Protein AF-A0A3D3I5M6-F1 (afdb_monomer)

Solvent-accessible surface area (backbone atoms only — not comparable to full-atom values): 6645 Å² total; per-residue (Å²): 97,81,79,89,57,55,75,68,55,46,50,51,56,60,70,65,62,62,97,65,86,41,74,63,56,52,48,52,55,50,50,39,55,74,69,71,59,77,75,66,42,70,67,37,79,92,48,83,79,43,28,48,33,33,26,75,88,81,26,36,42,41,73,85,74,50,51,70,63,48,57,33,84,84,75,64,67,79,67,52,61,74,65,35,70,60,52,53,54,49,27,50,50,42,41,52,49,49,53,51,33,52,55,49,39,48,73,75,63,34,45,115

Nearest PDB structures (foldseek):
  1cw0-assembly1_A  TM=9.497E-01  e=4.631E-07  Escherichia coli
  1vsr-assembly1_A  TM=9.313E-01  e=4.244E-05  Escherichia coli K-12
  9g6k-assembly1_L9  TM=4.479E-01  e=8.004E-01  Toxoplasma gondii

Radius of gyration: 16.44 Å; Cα contacts (8 Å, |Δi|>4): 108; chains: 1; bounding box: 34×32×43 Å

Structure (mmCIF, N/CA/C/O backbone):
data_AF-A0A3D3I5M6-F1
#
_entry.id   AF-A0A3D3I5M6-F1
#
loop_
_atom_site.group_PDB
_atom_site.id
_atom_site.type_symbol
_atom_site.label_atom_id
_atom_site.label_alt_id
_atom_site.label_comp_id
_atom_site.label_asym_id
_atom_site.label_entity_id
_atom_site.label_seq_id
_atom_site.pdbx_PDB_ins_code
_atom_site.Cartn_x
_atom_site.Cartn_y
_atom_site.Cartn_z
_atom_site.occupancy
_atom_site.B_iso_or_equiv
_atom_site.auth_seq_id
_atom_site.auth_comp_id
_atom_site.auth_asym_id
_atom_site.auth_atom_id
_atom_site.pdbx_PDB_model_num
ATOM 1 N N . MET A 1 1 ? 4.656 1.818 -25.236 1.00 57.03 1 MET A N 1
ATOM 2 C CA . MET A 1 1 ? 5.223 3.173 -25.143 1.00 57.03 1 MET A CA 1
ATOM 3 C C . MET A 1 1 ? 6.714 2.966 -25.035 1.00 57.03 1 MET A C 1
ATOM 5 O O . MET A 1 1 ? 7.147 2.358 -24.054 1.00 57.03 1 MET A O 1
ATOM 9 N N . SER A 1 2 ? 7.447 3.379 -26.065 1.00 60.16 2 SER A N 1
ATOM 10 C CA . SER A 1 2 ? 8.904 3.411 -26.052 1.00 60.16 2 SER A CA 1
ATOM 11 C C . SER A 1 2 ? 9.368 4.274 -24.882 1.00 60.16 2 SER A C 1
ATOM 13 O O . SER A 1 2 ? 8.713 5.258 -24.531 1.00 60.16 2 SER A O 1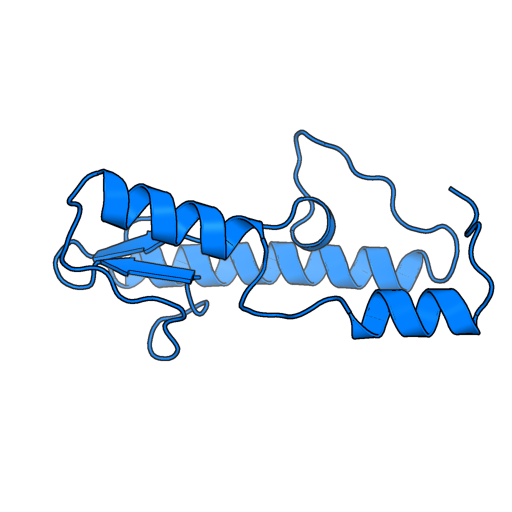
ATOM 15 N N . ASP A 1 3 ? 10.448 3.874 -24.219 1.00 69.19 3 ASP A N 1
ATOM 16 C CA . ASP A 1 3 ? 11.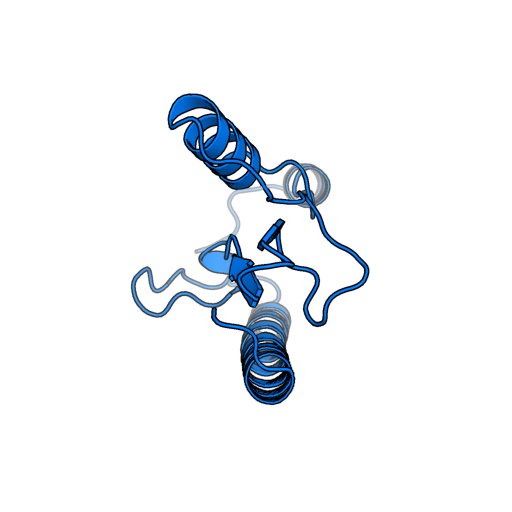007 4.691 -23.150 1.00 69.19 3 ASP A CA 1
ATOM 17 C C . ASP A 1 3 ? 11.612 5.961 -23.735 1.00 69.19 3 ASP A C 1
ATOM 19 O O . ASP A 1 3 ? 12.567 5.900 -24.501 1.00 69.19 3 ASP A O 1
ATOM 23 N N . ASN A 1 4 ? 11.042 7.103 -23.367 1.00 77.81 4 ASN A N 1
ATOM 24 C CA . ASN A 1 4 ? 11.513 8.407 -23.826 1.00 77.81 4 ASN A CA 1
ATOM 25 C C . ASN A 1 4 ? 12.622 8.967 -22.917 1.00 77.81 4 ASN A C 1
ATOM 27 O O . ASN A 1 4 ? 13.062 10.096 -23.119 1.00 77.81 4 ASN A O 1
ATOM 31 N N . LEU A 1 5 ?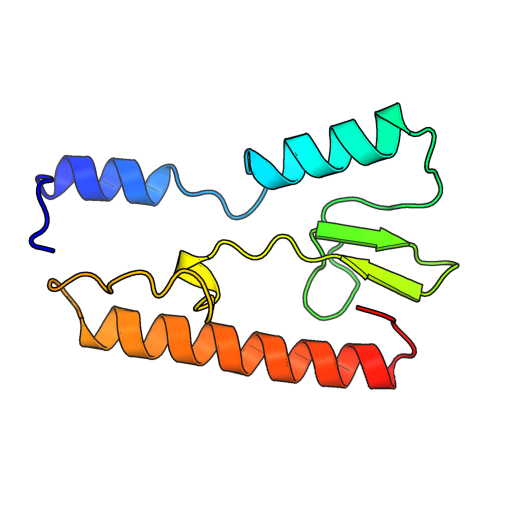 13.039 8.219 -21.888 1.00 80.81 5 LEU A N 1
ATOM 32 C CA . LEU A 1 5 ? 14.099 8.608 -20.965 1.00 80.81 5 LEU A CA 1
ATOM 33 C C . LEU A 1 5 ? 15.408 7.898 -21.312 1.00 80.81 5 LEU A C 1
ATOM 35 O O . LEU A 1 5 ? 15.433 6.734 -21.699 1.00 80.81 5 LEU A O 1
ATOM 39 N N . ASN A 1 6 ? 16.530 8.585 -21.111 1.00 86.12 6 ASN A N 1
ATOM 40 C CA . ASN A 1 6 ? 17.823 7.908 -21.116 1.00 86.12 6 ASN A CA 1
ATOM 41 C C . ASN A 1 6 ? 17.974 7.033 -19.843 1.00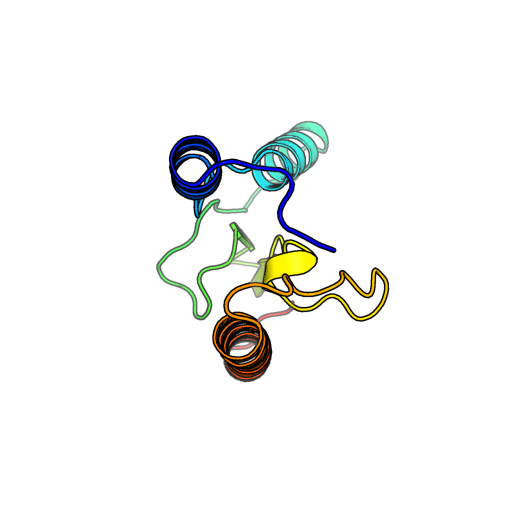 86.12 6 ASN A C 1
ATOM 43 O O . ASN A 1 6 ? 17.259 7.236 -18.851 1.00 86.12 6 ASN A O 1
ATOM 47 N N . PRO A 1 7 ? 18.915 6.069 -19.817 1.00 85.19 7 PRO A N 1
ATOM 48 C CA . PRO A 1 7 ? 19.085 5.168 -18.674 1.00 85.19 7 PRO A CA 1
ATOM 49 C C . PRO A 1 7 ? 19.319 5.874 -17.327 1.00 85.19 7 PRO A C 1
ATOM 51 O O . PRO A 1 7 ? 18.835 5.401 -16.294 1.00 85.19 7 PRO A O 1
ATOM 54 N N . ASN A 1 8 ? 20.024 7.010 -17.322 1.00 89.94 8 ASN A N 1
ATOM 55 C CA . ASN A 1 8 ? 20.317 7.770 -16.105 1.00 89.94 8 ASN A CA 1
ATOM 56 C C . ASN A 1 8 ? 19.063 8.447 -15.544 1.00 89.94 8 ASN A C 1
ATOM 58 O O . ASN A 1 8 ? 18.809 8.376 -14.339 1.00 89.94 8 ASN A O 1
ATOM 62 N N . ASP A 1 9 ? 18.250 9.043 -16.409 1.00 89.31 9 ASP A N 1
ATOM 63 C CA . ASP A 1 9 ? 16.998 9.682 -16.019 1.00 89.31 9 ASP A CA 1
ATOM 64 C C . ASP A 1 9 ? 15.970 8.652 -15.571 1.00 89.31 9 ASP A C 1
ATOM 66 O O . ASP A 1 9 ? 15.361 8.821 -14.516 1.00 89.31 9 ASP A O 1
ATOM 70 N N . ARG A 1 10 ? 15.865 7.511 -16.265 1.00 87.38 10 ARG A N 1
ATOM 71 C CA . ARG A 1 10 ? 15.037 6.390 -15.804 1.00 87.38 10 ARG A CA 1
ATOM 72 C C . ARG A 1 10 ? 15.445 5.939 -14.404 1.00 87.38 10 ARG A C 1
ATOM 74 O O . ARG A 1 10 ? 14.583 5.735 -13.546 1.00 87.38 10 ARG A O 1
ATOM 81 N N . LYS A 1 11 ? 16.748 5.776 -14.157 1.00 88.19 11 LYS A N 1
ATOM 82 C CA . LYS A 1 11 ? 17.269 5.396 -12.838 1.00 88.19 11 LYS A CA 1
ATOM 83 C C . LYS A 1 11 ? 16.861 6.421 -11.778 1.00 88.19 11 LYS A C 1
ATOM 85 O O . LYS A 1 11 ? 16.344 6.021 -10.737 1.00 88.19 11 LYS A O 1
ATOM 90 N N . ARG A 1 12 ? 17.010 7.720 -12.061 1.00 92.06 12 ARG A N 1
ATOM 91 C CA . ARG A 1 12 ? 16.578 8.811 -11.169 1.00 92.06 12 ARG A CA 1
ATOM 92 C C . ARG A 1 12 ? 15.073 8.766 -10.896 1.00 92.06 12 ARG A C 1
ATOM 94 O O . ARG A 1 12 ? 14.668 8.801 -9.736 1.00 92.06 12 ARG A O 1
ATOM 101 N N . THR A 1 13 ? 14.246 8.613 -11.931 1.00 89.50 13 THR A N 1
ATOM 102 C CA . THR A 1 13 ? 12.788 8.484 -11.794 1.00 89.50 13 THR A CA 1
ATOM 103 C C . THR A 1 13 ? 12.422 7.294 -10.912 1.00 89.50 13 THR A C 1
ATOM 105 O O . THR A 1 13 ? 11.648 7.441 -9.971 1.00 89.50 13 THR A O 1
ATOM 108 N N . MET A 1 14 ? 13.020 6.126 -11.155 1.00 87.62 14 MET A N 1
ATOM 109 C CA . MET A 1 14 ? 12.762 4.917 -10.370 1.00 87.62 14 MET A CA 1
ATOM 110 C C . MET A 1 14 ? 13.213 5.049 -8.907 1.00 87.62 14 MET A C 1
ATOM 112 O O . MET A 1 14 ? 12.534 4.539 -8.023 1.00 87.62 14 MET A O 1
ATOM 116 N N . GLN A 1 15 ? 14.309 5.762 -8.628 1.00 90.44 15 GLN A N 1
ATOM 117 C CA . GLN A 1 15 ? 14.782 6.047 -7.262 1.00 90.44 15 GLN A CA 1
ATOM 118 C C . GLN A 1 15 ? 13.889 7.043 -6.499 1.00 90.44 15 GLN A C 1
ATOM 120 O O . GLN A 1 15 ? 13.840 7.034 -5.259 1.00 90.44 15 GLN A O 1
ATOM 125 N N . ALA A 1 16 ? 13.193 7.914 -7.232 1.00 91.12 16 ALA A N 1
ATOM 126 C CA . ALA A 1 16 ? 12.242 8.865 -6.670 1.00 91.12 16 ALA A CA 1
ATOM 127 C C . ALA A 1 16 ? 10.916 8.200 -6.268 1.00 91.12 16 ALA A C 1
ATOM 129 O O . ALA A 1 16 ? 10.240 8.702 -5.371 1.00 91.12 16 ALA A O 1
ATOM 130 N N . VAL A 1 17 ? 10.558 7.057 -6.869 1.00 89.50 17 VAL A N 1
ATOM 131 C CA . VAL A 1 17 ? 9.391 6.267 -6.454 1.00 89.50 17 VAL A CA 1
ATOM 132 C C . VAL A 1 17 ? 9.628 5.726 -5.042 1.00 89.50 17 VAL A C 1
ATOM 134 O O . VAL A 1 17 ? 10.479 4.865 -4.819 1.00 89.50 17 VAL A O 1
ATOM 137 N N . LYS A 1 18 ? 8.876 6.247 -4.069 1.00 87.56 18 LYS A N 1
ATOM 138 C CA . LYS A 1 18 ? 8.913 5.804 -2.669 1.00 87.56 18 LYS A CA 1
ATOM 139 C C . LYS A 1 18 ? 7.766 4.843 -2.378 1.00 87.56 18 LYS A C 1
ATOM 141 O O . LYS A 1 18 ? 6.704 4.945 -2.980 1.00 87.56 18 LYS A O 1
ATOM 146 N N . SER A 1 19 ? 7.992 3.938 -1.429 1.00 84.38 19 SER A N 1
ATOM 147 C CA . SER A 1 19 ? 6.979 3.001 -0.929 1.00 84.38 19 SER A CA 1
ATOM 148 C C . SER A 1 19 ? 6.031 3.608 0.108 1.00 84.38 19 SER A C 1
ATOM 150 O O . SER A 1 19 ? 5.053 2.963 0.454 1.00 84.38 19 SER A O 1
ATOM 152 N N . LYS A 1 20 ? 6.350 4.796 0.635 1.00 88.19 20 LYS A N 1
ATOM 153 C CA . LYS A 1 20 ? 5.565 5.547 1.623 1.00 88.19 20 LYS A CA 1
ATOM 154 C C . LYS A 1 20 ? 5.728 7.040 1.380 1.00 88.19 20 LYS A C 1
ATOM 156 O O . LYS A 1 20 ? 6.705 7.475 0.762 1.00 88.19 20 LYS A O 1
ATOM 161 N N . GLY A 1 21 ? 4.825 7.837 1.936 1.00 88.38 21 GLY A N 1
ATOM 162 C CA . GLY A 1 21 ? 4.845 9.291 1.822 1.00 88.38 21 GLY A CA 1
ATOM 163 C C . GLY A 1 21 ? 4.523 9.767 0.409 1.00 88.38 21 GLY A C 1
ATOM 164 O O . GLY A 1 21 ? 4.941 10.865 0.022 1.00 88.38 21 GLY A O 1
ATOM 165 N N . THR A 1 22 ? 3.804 8.950 -0.364 1.00 91.56 22 THR A N 1
ATOM 166 C CA . THR A 1 22 ? 3.347 9.332 -1.696 1.00 91.56 22 THR A CA 1
ATOM 167 C C . THR A 1 22 ? 2.404 10.533 -1.619 1.00 91.56 22 THR A C 1
ATOM 169 O O . THR A 1 22 ? 1.818 10.856 -0.582 1.00 91.56 22 THR A O 1
ATOM 172 N N . ARG A 1 23 ? 2.237 11.237 -2.744 1.00 92.00 23 ARG A N 1
ATOM 173 C CA . ARG A 1 23 ? 1.306 12.372 -2.815 1.00 92.00 23 ARG A CA 1
ATOM 174 C C . ARG A 1 23 ? -0.135 11.954 -2.489 1.00 92.00 23 ARG 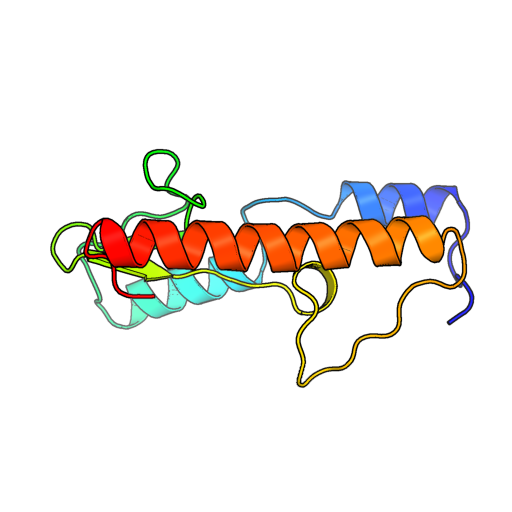A C 1
ATOM 176 O O . ARG A 1 23 ? -0.866 12.747 -1.903 1.00 92.00 23 ARG A O 1
ATOM 183 N N . LEU A 1 24 ? -0.527 10.737 -2.871 1.00 92.75 24 LEU A N 1
ATOM 184 C CA . LEU A 1 24 ? -1.868 10.207 -2.624 1.00 92.75 24 LEU A CA 1
ATOM 185 C C . LEU A 1 24 ? -2.084 9.897 -1.140 1.00 92.75 24 LEU A C 1
ATOM 187 O O . LEU A 1 24 ? -3.071 10.369 -0.588 1.00 92.75 24 LEU A O 1
ATOM 191 N N . GLU A 1 25 ? -1.136 9.226 -0.480 1.00 94.44 25 GLU A N 1
ATOM 192 C CA . GLU A 1 25 ? -1.177 9.008 0.976 1.00 94.44 25 GLU A CA 1
ATOM 193 C C . GLU A 1 25 ? -1.298 10.327 1.742 1.00 94.44 25 GLU A C 1
ATOM 195 O O . GLU A 1 25 ? -2.183 10.489 2.575 1.00 94.44 25 GLU A O 1
ATOM 200 N N . LYS A 1 26 ? -0.447 11.313 1.423 1.00 94.62 26 LYS A N 1
ATOM 201 C CA . LYS A 1 26 ? -0.486 12.627 2.084 1.00 94.62 26 LYS A CA 1
ATOM 202 C C . LYS A 1 26 ? -1.848 13.299 1.933 1.00 94.62 26 LYS A C 1
ATOM 204 O O . LYS A 1 26 ? -2.334 13.902 2.885 1.00 94.62 26 LYS A O 1
ATOM 209 N N . ARG A 1 27 ? -2.462 13.189 0.750 1.00 95.81 27 ARG A N 1
ATOM 210 C CA . ARG A 1 27 ? -3.802 13.724 0.499 1.00 95.81 27 ARG A CA 1
ATOM 211 C C . ARG A 1 27 ? -4.857 12.978 1.312 1.00 95.81 27 ARG A C 1
ATOM 213 O O . ARG A 1 27 ? -5.680 13.638 1.928 1.00 95.81 27 ARG A O 1
ATOM 220 N N . LEU A 1 28 ? -4.800 11.646 1.357 1.00 95.56 28 LEU A N 1
ATOM 221 C CA . LEU A 1 28 ? -5.700 10.831 2.176 1.00 95.56 28 LEU A CA 1
ATOM 222 C C . LEU A 1 28 ? -5.611 11.228 3.654 1.00 95.56 28 LEU A C 1
ATOM 224 O O . LEU A 1 28 ? -6.631 11.517 4.270 1.00 95.56 28 LEU A O 1
ATOM 228 N N . PHE A 1 29 ? -4.398 11.315 4.204 1.00 95.69 29 PHE A N 1
ATOM 229 C CA . PHE A 1 29 ? -4.180 11.704 5.599 1.00 95.69 29 PHE A CA 1
ATOM 230 C C . PHE A 1 29 ? -4.729 13.106 5.886 1.00 95.69 29 PHE A C 1
ATOM 232 O O . PHE A 1 29 ? -5.426 13.300 6.876 1.00 95.69 29 PHE A O 1
ATOM 239 N N . ALA A 1 30 ? -4.460 14.071 4.999 1.00 96.12 30 ALA A N 1
ATOM 240 C CA . ALA A 1 30 ? -4.977 15.429 5.133 1.00 96.12 30 ALA A CA 1
ATOM 241 C C . ALA A 1 30 ? -6.512 15.475 5.075 1.00 96.12 30 ALA A C 1
ATOM 243 O O . ALA A 1 30 ? -7.124 16.215 5.839 1.00 96.12 30 ALA A O 1
ATOM 244 N N . THR A 1 31 ? -7.141 14.672 4.211 1.00 97.00 31 THR A N 1
ATOM 245 C CA . THR A 1 31 ? -8.603 14.569 4.126 1.00 97.00 31 THR A CA 1
ATOM 246 C C . THR A 1 31 ? -9.198 13.976 5.400 1.00 97.00 31 THR A C 1
ATOM 248 O O . THR A 1 31 ? -10.118 14.568 5.954 1.00 97.00 31 THR A O 1
ATOM 251 N N . LEU A 1 32 ? -8.652 12.867 5.908 1.00 96.25 32 LEU A N 1
ATOM 252 C CA . LEU A 1 32 ? -9.122 12.259 7.157 1.00 96.25 32 LEU A CA 1
ATOM 253 C C . LEU A 1 32 ? -9.031 13.244 8.330 1.00 96.25 32 LEU A C 1
ATOM 255 O O . LEU A 1 32 ? -9.998 13.411 9.070 1.00 96.25 32 LEU A O 1
ATOM 259 N N . SER A 1 33 ? -7.901 13.948 8.457 1.00 94.62 33 SER A N 1
ATOM 260 C CA . SER A 1 33 ? -7.723 14.978 9.485 1.00 94.62 33 SER A CA 1
ATOM 261 C C . SER A 1 33 ? -8.666 16.170 9.301 1.00 94.62 33 SER A C 1
ATOM 263 O O . SER A 1 33 ? -9.247 16.631 10.276 1.00 94.62 33 SER A O 1
ATOM 265 N N . GLY A 1 34 ? -8.846 16.659 8.071 1.00 97.06 34 GLY A N 1
ATOM 266 C CA . GLY A 1 34 ? -9.718 17.800 7.775 1.00 97.06 34 GLY A CA 1
ATOM 267 C C . GLY A 1 34 ? -11.208 17.512 7.977 1.00 97.06 34 GLY A C 1
ATOM 268 O O . GLY A 1 34 ? -11.979 18.434 8.212 1.00 97.06 34 GLY A O 1
ATOM 269 N N . MET A 1 35 ? -11.609 16.240 7.922 1.00 96.81 35 MET A N 1
ATOM 270 C CA . MET A 1 35 ? -12.973 15.784 8.209 1.00 96.81 35 MET A CA 1
ATOM 271 C C . MET A 1 35 ? -13.193 15.431 9.689 1.00 96.81 35 MET A C 1
ATOM 273 O O . MET A 1 35 ? -14.239 14.885 10.031 1.00 96.81 35 MET A O 1
ATOM 277 N N . SER A 1 36 ? -12.217 15.699 10.565 1.00 95.06 36 SER A N 1
ATOM 278 C CA . SER A 1 36 ? -12.264 15.343 11.992 1.00 95.06 36 SER A CA 1
ATOM 279 C C . SER A 1 36 ? -12.463 13.843 12.254 1.00 95.06 36 SER A C 1
ATOM 281 O O . SER A 1 36 ? -12.971 13.447 13.303 1.00 95.06 36 SER A O 1
ATOM 283 N N . ILE A 1 37 ? -12.038 12.987 11.319 1.00 95.88 37 ILE A N 1
ATOM 284 C CA . ILE A 1 37 ? -12.072 11.533 11.486 1.00 95.88 37 ILE A CA 1
ATOM 285 C C . ILE A 1 37 ? -10.869 11.122 12.344 1.00 95.88 37 ILE A C 1
ATOM 287 O O . ILE A 1 37 ? -9.717 11.408 12.006 1.00 95.88 37 ILE A O 1
ATOM 291 N N . SER A 1 38 ? -11.130 10.436 13.455 1.00 94.44 38 SER A N 1
ATOM 292 C CA . SER A 1 38 ? -10.128 10.002 14.437 1.00 94.44 38 SER A CA 1
ATOM 293 C C . SER A 1 38 ? -10.070 8.472 14.565 1.00 94.44 38 SER A C 1
ATOM 295 O O . SER A 1 38 ? -10.832 7.751 13.923 1.00 94.44 38 SER A O 1
ATOM 297 N N . GLY A 1 39 ? -9.120 7.959 15.357 1.00 95.12 39 GLY A N 1
ATOM 298 C CA . GLY A 1 39 ? -8.983 6.517 15.617 1.00 95.12 39 GLY A CA 1
ATOM 299 C C . GLY A 1 39 ? -8.259 5.722 14.526 1.00 95.12 39 GLY A C 1
ATOM 300 O O . GLY A 1 39 ? -8.325 4.493 14.523 1.00 95.12 39 GLY A O 1
ATOM 301 N N . TRP A 1 40 ? -7.562 6.403 13.613 1.00 96.88 40 TRP A N 1
ATOM 302 C CA . TRP A 1 40 ? -6.786 5.771 12.551 1.00 96.88 40 TRP A CA 1
ATOM 303 C C . TRP A 1 40 ? -5.276 5.877 12.766 1.00 96.88 40 TRP A C 1
ATOM 305 O O . TRP A 1 40 ? -4.760 6.876 13.264 1.00 96.88 40 TRP A O 1
ATOM 315 N N . ASN A 1 41 ? -4.562 4.848 12.314 1.00 96.25 41 ASN A N 1
ATOM 316 C CA . ASN A 1 41 ? -3.107 4.770 12.300 1.00 96.25 41 ASN A CA 1
ATOM 317 C C . ASN A 1 41 ? -2.602 4.818 10.857 1.00 96.25 41 ASN A C 1
ATOM 319 O O . ASN A 1 41 ? -3.123 4.107 10.000 1.00 96.25 41 ASN A O 1
ATOM 323 N N . LYS A 1 42 ? -1.562 5.615 10.596 1.00 95.19 42 LYS A N 1
ATOM 324 C CA . LYS A 1 42 ? -0.892 5.682 9.286 1.00 95.19 42 LYS A CA 1
ATOM 325 C C . LYS A 1 42 ? 0.239 4.663 9.165 1.00 95.19 42 LYS A C 1
ATOM 327 O O . LYS A 1 42 ? 0.960 4.435 10.135 1.00 95.19 42 LYS A O 1
ATOM 332 N N . ASN A 1 43 ? 0.479 4.166 7.952 1.00 91.81 43 ASN A N 1
ATOM 333 C CA . ASN A 1 43 ? 1.626 3.329 7.584 1.00 91.81 43 ASN A CA 1
ATOM 334 C C . ASN A 1 43 ? 1.813 2.101 8.493 1.00 91.81 43 ASN A C 1
ATOM 336 O O . ASN A 1 43 ? 2.921 1.855 8.987 1.00 91.81 43 ASN A O 1
ATOM 340 N N . VAL A 1 44 ? 0.736 1.350 8.729 1.00 93.88 44 VAL A N 1
ATOM 341 C CA . VAL A 1 44 ? 0.707 0.292 9.744 1.00 93.88 44 VAL A CA 1
ATOM 342 C C . VAL A 1 44 ? 1.548 -0.907 9.312 1.00 93.88 44 VAL A C 1
ATOM 344 O O . VAL A 1 44 ? 1.437 -1.403 8.196 1.00 93.88 44 VAL A O 1
ATOM 347 N N . THR A 1 45 ? 2.413 -1.389 10.204 1.00 94.25 45 THR A N 1
ATOM 348 C CA . THR A 1 45 ? 3.334 -2.508 9.931 1.00 94.25 45 THR A CA 1
ATOM 349 C C . THR A 1 45 ? 2.910 -3.828 10.563 1.00 94.25 45 THR A C 1
ATOM 351 O O . THR A 1 45 ? 3.435 -4.867 10.171 1.00 94.25 45 THR A O 1
ATOM 354 N N . THR A 1 46 ? 1.991 -3.790 11.527 1.00 94.06 46 THR A N 1
ATOM 355 C CA . THR A 1 46 ? 1.548 -4.941 12.330 1.00 94.06 46 THR A CA 1
ATOM 356 C C . THR A 1 46 ? 0.355 -5.683 11.733 1.00 94.06 46 THR A C 1
ATOM 358 O O . THR A 1 46 ? 0.005 -6.753 12.217 1.00 94.06 46 THR A O 1
ATOM 361 N N . ILE A 1 47 ? -0.269 -5.128 10.693 1.00 94.56 47 ILE A N 1
ATOM 362 C CA . ILE A 1 47 ? -1.444 -5.696 10.026 1.00 94.56 47 ILE A CA 1
ATOM 363 C C . ILE A 1 47 ? -1.013 -6.308 8.691 1.00 94.56 47 ILE A C 1
ATOM 365 O O . ILE A 1 47 ? -0.175 -5.743 7.977 1.00 94.56 47 ILE A O 1
ATOM 369 N N . THR A 1 48 ? -1.603 -7.455 8.347 1.00 95.06 48 THR A N 1
ATOM 370 C CA . THR A 1 48 ? -1.418 -8.136 7.061 1.00 95.06 48 THR A CA 1
ATOM 371 C C . THR A 1 48 ? -1.582 -7.164 5.890 1.00 95.06 48 THR A C 1
ATOM 373 O O . THR A 1 48 ? -2.467 -6.316 5.880 1.00 95.06 48 THR A O 1
ATOM 376 N N . GLY A 1 49 ? -0.698 -7.249 4.895 1.00 92.62 49 GLY A N 1
ATOM 377 C CA . GLY A 1 49 ? -0.721 -6.353 3.735 1.00 92.62 49 GLY A CA 1
ATOM 378 C C . GLY A 1 49 ? -0.196 -4.936 3.994 1.00 92.62 49 GLY A C 1
ATOM 379 O O . GLY A 1 49 ? 0.092 -4.240 3.027 1.00 92.62 49 GLY A O 1
ATOM 380 N N . LYS A 1 50 ? 0.034 -4.544 5.257 1.00 95.31 50 LYS A N 1
ATOM 381 C CA . LYS A 1 50 ? 0.577 -3.237 5.669 1.00 95.31 50 LYS A CA 1
ATOM 382 C C . LYS A 1 50 ? -0.232 -2.053 5.111 1.00 95.31 50 LYS A C 1
ATOM 384 O O . LYS A 1 50 ? 0.305 -1.294 4.305 1.00 95.31 50 LYS A O 1
ATOM 389 N N . PRO A 1 51 ? -1.507 -1.903 5.516 1.00 95.75 51 PRO A N 1
ATOM 390 C CA . PRO A 1 51 ? -2.371 -0.839 5.017 1.00 95.75 51 PRO A CA 1
ATOM 391 C C . PRO A 1 51 ? -1.790 0.553 5.285 1.00 95.75 51 PRO A C 1
ATOM 393 O O . PRO A 1 51 ? -1.157 0.806 6.320 1.00 95.75 51 PRO A O 1
ATOM 396 N N . ASP A 1 52 ? -2.050 1.474 4.358 1.00 95.81 52 ASP A N 1
ATOM 397 C CA . ASP A 1 52 ? -1.639 2.874 4.475 1.00 95.81 52 ASP A CA 1
ATOM 398 C C . ASP A 1 52 ? -2.367 3.568 5.624 1.00 95.81 52 ASP A C 1
ATOM 400 O O . ASP A 1 52 ? -1.778 4.395 6.325 1.00 95.81 52 ASP A O 1
ATOM 404 N N . VAL A 1 53 ? -3.633 3.201 5.843 1.00 96.88 53 VAL A N 1
ATOM 405 C CA . VAL A 1 53 ? -4.434 3.624 6.993 1.00 96.88 53 VAL A CA 1
ATOM 406 C C . VAL A 1 53 ? -5.177 2.427 7.567 1.00 96.88 53 VAL A C 1
ATOM 408 O O . VAL A 1 53 ? -5.786 1.667 6.825 1.00 96.88 53 VAL A O 1
ATOM 411 N N . ALA A 1 54 ? -5.194 2.279 8.888 1.00 97.88 54 ALA A N 1
ATOM 412 C CA . ALA A 1 54 ? -6.085 1.326 9.544 1.00 97.88 54 ALA A CA 1
ATOM 413 C C . ALA A 1 54 ? -6.841 1.975 10.699 1.00 97.88 54 ALA A C 1
ATOM 415 O O . ALA A 1 54 ? -6.265 2.776 11.432 1.00 97.88 54 ALA A O 1
ATOM 416 N N . PHE A 1 55 ? -8.091 1.565 10.888 1.00 97.81 55 PHE A N 1
ATOM 417 C CA . PHE A 1 55 ? -8.941 1.850 12.039 1.00 97.81 55 PHE A CA 1
ATOM 418 C C . PHE A 1 55 ? -9.059 0.565 12.868 1.00 97.81 55 PHE A C 1
ATOM 420 O O . PHE A 1 55 ? -9.889 -0.290 12.549 1.00 97.81 55 PHE A O 1
ATOM 427 N N . PRO A 1 56 ? -8.211 0.357 13.893 1.00 95.50 56 PRO A N 1
ATOM 428 C CA . PRO A 1 56 ? -8.125 -0.937 14.566 1.00 95.50 56 PRO A CA 1
ATOM 429 C C . PRO A 1 56 ? -9.392 -1.326 15.328 1.00 95.50 56 PRO A C 1
ATOM 431 O O . PRO A 1 56 ? -9.719 -2.509 15.381 1.00 95.50 56 PRO A O 1
ATOM 434 N N . VAL A 1 57 ? -10.104 -0.340 15.886 1.00 96.06 57 VAL A N 1
ATOM 435 C CA . VAL A 1 57 ? -11.342 -0.558 16.650 1.00 96.06 57 VAL A CA 1
ATOM 436 C C . VAL A 1 57 ? -12.472 -1.008 15.723 1.00 96.06 57 VAL A C 1
ATOM 438 O O . VAL A 1 57 ? -13.141 -1.995 15.998 1.00 96.06 57 VAL A O 1
ATOM 441 N N . GLN A 1 58 ? -12.641 -0.325 14.591 1.00 96.69 58 GLN A N 1
ATOM 442 C CA . GLN A 1 58 ? -13.654 -0.624 13.577 1.00 96.69 58 GLN A CA 1
ATOM 443 C C . GLN A 1 58 ? -13.247 -1.772 12.644 1.00 96.69 58 GLN A C 1
ATOM 445 O O . GLN A 1 58 ? -14.036 -2.178 11.794 1.00 96.69 58 GLN A O 1
ATOM 450 N N . LYS A 1 59 ? -12.006 -2.262 12.766 1.00 96.88 59 LYS A N 1
ATOM 451 C CA . LYS A 1 59 ? -11.407 -3.247 11.865 1.00 96.88 59 LYS A CA 1
ATOM 452 C C . LYS A 1 59 ? -11.522 -2.827 10.395 1.00 96.88 59 LYS A C 1
ATOM 454 O O . LYS A 1 59 ? -11.901 -3.628 9.555 1.00 96.88 59 LYS A O 1
ATOM 459 N N . ILE A 1 60 ? -11.186 -1.579 10.065 1.00 97.69 60 ILE A N 1
ATOM 460 C CA . ILE A 1 60 ? -11.152 -1.092 8.670 1.00 97.69 60 ILE A CA 1
ATOM 461 C C . ILE A 1 60 ? -9.697 -0.904 8.240 1.00 97.69 60 ILE A C 1
ATOM 463 O O . ILE A 1 60 ? -8.926 -0.270 8.961 1.00 97.69 60 ILE A O 1
ATOM 467 N N . ALA A 1 61 ? -9.314 -1.434 7.081 1.00 97.69 61 ALA A N 1
ATOM 468 C CA . ALA A 1 61 ? -7.985 -1.287 6.495 1.00 97.69 61 ALA A CA 1
ATOM 469 C C . ALA A 1 61 ? -8.092 -0.648 5.106 1.00 97.69 61 ALA A C 1
ATOM 471 O O . ALA A 1 61 ? -8.756 -1.177 4.229 1.00 97.69 61 ALA A O 1
ATOM 472 N N . LEU A 1 62 ? -7.416 0.481 4.905 1.00 96.50 62 LEU A N 1
ATOM 473 C CA . LEU A 1 62 ? -7.424 1.237 3.657 1.00 96.50 62 LEU A CA 1
ATOM 474 C C . LEU A 1 62 ? -6.061 1.145 2.966 1.00 96.50 62 LEU A C 1
ATOM 476 O O . LEU A 1 62 ? -5.013 1.349 3.591 1.00 96.50 62 LEU A O 1
ATOM 480 N N . PHE A 1 63 ? -6.104 0.910 1.657 1.00 95.25 63 PHE A N 1
ATOM 481 C CA . PHE A 1 63 ? -4.941 0.795 0.779 1.00 95.25 63 PHE A CA 1
ATOM 482 C C . PHE A 1 63 ? -4.998 1.847 -0.333 1.00 95.25 63 PHE A C 1
ATOM 484 O O . PHE A 1 63 ? -6.026 2.042 -0.984 1.00 95.25 63 PHE A O 1
ATOM 491 N N . VAL A 1 64 ? -3.885 2.535 -0.564 1.00 93.81 64 VAL A N 1
ATOM 492 C CA . VAL A 1 64 ? -3.708 3.539 -1.613 1.00 93.81 64 VAL A CA 1
ATOM 493 C C . VAL A 1 64 ? -3.015 2.886 -2.806 1.00 93.81 64 VAL A C 1
ATOM 495 O O . VAL A 1 64 ? -1.814 3.026 -3.042 1.00 93.81 64 VAL A O 1
ATOM 498 N N . ASP A 1 65 ? -3.812 2.187 -3.606 1.00 91.75 65 ASP A N 1
ATOM 499 C CA . ASP A 1 65 ? -3.304 1.401 -4.725 1.00 91.75 65 ASP A CA 1
ATOM 500 C C . ASP A 1 65 ? -2.969 2.270 -5.946 1.00 91.75 65 ASP A C 1
ATOM 502 O O . ASP A 1 65 ? -3.822 2.739 -6.709 1.00 91.75 65 ASP A O 1
ATOM 506 N N . GLY A 1 66 ? -1.670 2.454 -6.188 1.00 91.44 66 GLY A N 1
ATOM 507 C CA . GLY A 1 66 ? -1.185 3.103 -7.401 1.00 91.44 66 GLY A CA 1
ATOM 508 C C . GLY A 1 66 ? -1.576 2.310 -8.654 1.00 91.44 66 GLY A C 1
ATOM 509 O O . GLY A 1 66 ? -1.152 1.168 -8.829 1.00 91.44 66 GLY A O 1
ATOM 510 N N . CYS A 1 67 ? -2.308 2.939 -9.584 1.00 92.50 67 CYS A N 1
ATOM 511 C CA . CYS A 1 67 ? -2.901 2.255 -10.744 1.00 92.50 67 CYS A CA 1
ATOM 512 C C . CYS A 1 67 ? -1.922 1.407 -11.572 1.00 92.50 67 CYS A C 1
ATOM 514 O O . CYS A 1 67 ? -2.314 0.372 -12.103 1.00 92.50 67 CYS A O 1
AT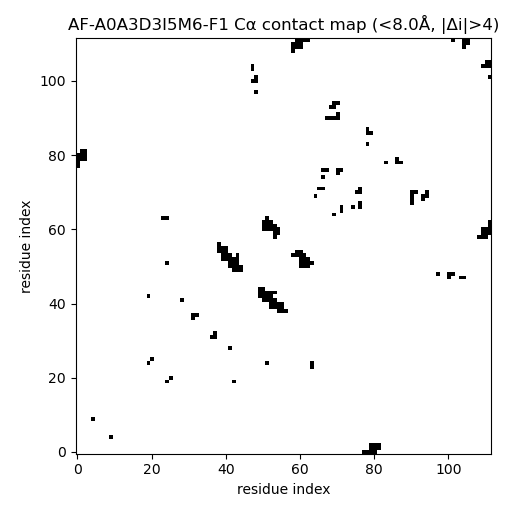OM 516 N N . PHE A 1 68 ? -0.670 1.854 -11.714 1.00 92.69 68 PHE A N 1
ATOM 517 C CA . PHE A 1 68 ? 0.365 1.104 -12.428 1.00 92.69 68 PHE A CA 1
ATOM 518 C C . PHE A 1 68 ? 0.820 -0.132 -11.640 1.00 92.69 68 PHE A C 1
ATOM 520 O O . PHE A 1 68 ? 0.831 -1.231 -12.182 1.00 92.69 68 PHE A O 1
ATOM 527 N N . TRP A 1 69 ? 1.155 0.041 -10.358 1.00 92.69 69 TRP A N 1
ATOM 528 C CA . TRP A 1 69 ? 1.742 -0.999 -9.504 1.00 92.69 69 TRP A CA 1
ATOM 529 C C . TRP A 1 69 ? 0.764 -2.110 -9.121 1.00 92.69 69 TRP A C 1
ATOM 531 O O . TRP A 1 69 ? 1.197 -3.242 -8.904 1.00 92.69 69 TRP A O 1
ATOM 541 N N . HIS A 1 70 ? -0.527 -1.778 -9.063 1.00 92.69 70 HIS A N 1
ATOM 542 C CA . HIS A 1 70 ? -1.611 -2.674 -8.653 1.00 92.69 70 HIS A CA 1
ATOM 543 C C . HIS A 1 70 ? -2.492 -3.122 -9.829 1.00 92.69 70 HIS A C 1
ATOM 545 O O . HIS A 1 70 ? -3.534 -3.730 -9.620 1.00 92.69 70 HIS A O 1
ATOM 551 N N . GLY A 1 71 ? -2.095 -2.834 -11.076 1.00 90.69 71 GLY A N 1
ATOM 552 C CA . GLY A 1 71 ? -2.788 -3.345 -12.263 1.00 90.69 71 GLY A CA 1
ATOM 553 C C . GLY A 1 71 ? -4.257 -2.919 -12.353 1.00 90.69 71 GLY A C 1
ATOM 554 O O . GLY A 1 71 ? -5.123 -3.757 -12.592 1.00 90.69 71 GLY A O 1
ATOM 555 N N . CYS A 1 72 ? -4.542 -1.627 -12.152 1.00 91.81 72 CYS A N 1
ATOM 556 C CA . CYS A 1 72 ? -5.910 -1.105 -12.099 1.00 91.81 72 CYS A CA 1
ATOM 557 C C . CYS A 1 72 ? -6.728 -1.489 -13.355 1.00 91.81 72 CYS A C 1
ATOM 559 O O . CYS A 1 72 ? -6.341 -1.111 -14.472 1.00 91.81 72 CYS A O 1
ATOM 561 N N . PRO A 1 73 ? -7.882 -2.171 -13.194 1.00 88.31 73 PRO A N 1
ATOM 562 C CA . PRO A 1 73 ? -8.678 -2.673 -14.316 1.00 88.31 73 PRO A CA 1
ATOM 563 C C . PRO A 1 73 ? -9.357 -1.552 -15.118 1.00 88.31 73 PRO A C 1
ATOM 565 O O . PRO A 1 73 ? -9.664 -1.737 -16.296 1.00 88.31 73 PRO A O 1
ATOM 568 N N . HIS A 1 74 ? -9.550 -0.377 -14.508 1.00 89.88 74 HIS A N 1
ATOM 569 C CA . HIS A 1 74 ? -10.219 0.770 -15.128 1.00 89.88 74 HIS A CA 1
ATOM 570 C C . HIS A 1 74 ? -9.267 1.607 -15.984 1.00 89.88 74 HIS A C 1
ATOM 572 O O . HIS A 1 74 ? -9.576 1.935 -17.125 1.00 89.88 74 HIS A O 1
ATOM 578 N N . CYS A 1 75 ? -8.084 1.939 -15.456 1.00 88.88 75 CYS A N 1
ATOM 579 C CA . CYS A 1 75 ? -7.148 2.826 -16.148 1.00 88.88 75 CYS A CA 1
ATOM 580 C C . CYS A 1 75 ? -6.328 2.130 -17.243 1.00 88.88 75 CYS A C 1
ATOM 582 O O . CYS A 1 75 ? -5.671 2.832 -18.009 1.00 88.88 75 CYS A O 1
ATOM 584 N N . LYS A 1 76 ? -6.302 0.785 -17.275 1.00 80.25 76 LYS A N 1
ATOM 585 C CA . LYS A 1 76 ? -5.600 -0.046 -18.278 1.00 80.25 76 LYS A CA 1
ATOM 586 C C . LYS A 1 76 ? -4.228 0.522 -18.676 1.00 80.25 76 LYS A C 1
ATOM 588 O O . LYS A 1 76 ? -3.931 0.737 -19.852 1.00 80.25 76 LYS A O 1
ATOM 593 N N . ARG A 1 77 ? -3.395 0.830 -17.673 1.00 87.31 77 ARG A N 1
ATOM 594 C CA . ARG A 1 77 ? -2.073 1.437 -17.891 1.00 87.31 77 ARG A CA 1
ATOM 595 C C . ARG A 1 77 ? -1.209 0.492 -18.728 1.00 87.31 77 ARG A C 1
ATOM 597 O O . ARG A 1 77 ? -1.059 -0.676 -18.384 1.00 87.31 77 ARG A O 1
ATOM 604 N N . LYS A 1 78 ? -0.633 1.010 -19.817 1.00 87.62 78 LYS A N 1
ATOM 605 C CA . LYS A 1 78 ? 0.270 0.242 -20.682 1.00 87.62 78 LYS A CA 1
ATOM 606 C C . LYS A 1 78 ? 1.537 -0.132 -19.912 1.00 87.62 78 LYS A C 1
ATOM 608 O O . LYS A 1 78 ? 2.098 0.707 -19.205 1.00 87.62 78 LYS A O 1
ATOM 613 N N . LEU A 1 79 ? 1.989 -1.373 -20.074 1.00 90.06 79 LEU A N 1
ATOM 614 C CA . LEU A 1 79 ? 3.283 -1.805 -19.557 1.00 90.06 79 LEU A CA 1
ATOM 615 C C . LEU A 1 79 ? 4.421 -1.208 -20.406 1.00 90.06 79 LEU A C 1
ATOM 617 O O . LEU A 1 79 ? 4.218 -0.941 -21.597 1.00 90.06 79 LEU A O 1
ATOM 621 N N . PRO A 1 80 ? 5.609 -0.983 -19.820 1.00 89.00 80 PRO A N 1
ATOM 622 C CA . PRO A 1 80 ? 6.787 -0.590 -20.584 1.00 89.00 80 PRO A CA 1
ATOM 623 C C . PRO A 1 80 ? 7.169 -1.678 -21.593 1.00 89.00 80 PRO A C 1
ATOM 625 O O . PRO A 1 80 ? 7.135 -2.862 -21.266 1.00 89.00 80 PRO A O 1
ATOM 628 N N . GLU A 1 81 ? 7.564 -1.276 -22.803 1.00 87.25 81 GLU A N 1
ATOM 629 C CA . GLU A 1 81 ? 8.066 -2.209 -23.827 1.00 87.25 81 GLU A CA 1
ATOM 630 C C . GLU A 1 81 ? 9.428 -2.789 -23.421 1.00 87.25 81 GLU A C 1
ATOM 632 O O . GLU A 1 81 ? 9.683 -3.983 -23.561 1.00 87.25 81 GLU A O 1
ATOM 637 N N . THR A 1 82 ? 10.289 -1.963 -22.823 1.00 87.81 82 THR A N 1
ATOM 638 C CA . THR A 1 82 ? 11.553 -2.421 -22.238 1.00 87.81 82 THR A CA 1
ATOM 639 C C . THR A 1 82 ? 11.293 -3.302 -21.017 1.00 87.81 82 THR A C 1
ATOM 641 O O . THR A 1 82 ? 10.609 -2.881 -20.080 1.00 87.81 82 THR A O 1
ATOM 644 N N . ASN A 1 83 ? 11.903 -4.493 -20.980 1.00 89.81 83 ASN A N 1
ATOM 645 C CA . ASN A 1 83 ? 11.717 -5.484 -19.913 1.00 89.81 83 ASN A CA 1
ATOM 646 C C . ASN A 1 83 ? 10.237 -5.844 -19.692 1.00 89.81 83 ASN A C 1
ATOM 648 O O . ASN A 1 83 ? 9.803 -6.049 -18.556 1.00 89.81 83 ASN A O 1
ATOM 652 N N . HIS A 1 84 ? 9.454 -5.903 -20.774 1.00 91.88 84 HIS A N 1
ATOM 653 C CA . HIS A 1 84 ? 8.009 -6.114 -20.721 1.00 91.88 84 HIS A CA 1
ATOM 654 C C . HIS A 1 84 ? 7.614 -7.332 -19.875 1.00 91.88 84 HIS A C 1
ATOM 656 O O . HIS A 1 84 ? 6.777 -7.216 -18.980 1.00 91.88 84 HIS A O 1
ATOM 662 N N . GLU A 1 85 ? 8.262 -8.482 -20.081 1.00 95.12 85 GLU A N 1
ATOM 663 C CA . GLU A 1 85 ? 7.953 -9.689 -19.311 1.00 95.12 85 GLU A CA 1
ATOM 664 C C . GLU A 1 85 ? 8.205 -9.529 -17.807 1.00 95.12 85 GLU A C 1
ATOM 666 O O . GLU A 1 85 ? 7.436 -10.030 -16.985 1.00 95.12 85 GLU A O 1
ATOM 671 N N . TYR A 1 86 ? 9.274 -8.820 -17.426 1.00 94.81 86 TYR A N 1
ATOM 672 C CA . TYR A 1 86 ? 9.555 -8.526 -16.023 1.00 94.81 86 TYR A CA 1
ATOM 673 C C . TYR A 1 86 ? 8.413 -7.712 -15.417 1.00 94.81 86 TYR A C 1
ATOM 675 O O . TYR A 1 86 ? 7.906 -8.064 -14.350 1.00 94.81 86 TYR A O 1
ATOM 683 N N . TRP A 1 87 ? 7.983 -6.652 -16.107 1.00 94.12 87 TRP A N 1
ATOM 684 C CA . TRP A 1 87 ? 6.885 -5.809 -15.646 1.00 94.12 87 TRP A CA 1
ATOM 685 C C . TRP A 1 87 ? 5.577 -6.585 -15.562 1.00 94.12 87 TRP A C 1
ATOM 687 O O . TRP A 1 87 ? 4.899 -6.514 -14.540 1.00 94.12 87 TRP A O 1
ATOM 697 N N . GLN A 1 88 ? 5.262 -7.391 -16.573 1.00 94.81 88 GLN A N 1
ATOM 698 C CA . GLN A 1 88 ? 4.070 -8.231 -16.582 1.00 94.81 88 GLN A CA 1
ATOM 699 C C . GLN A 1 88 ? 4.051 -9.196 -15.390 1.00 94.81 88 GLN A C 1
ATOM 701 O O . GLN A 1 88 ? 3.070 -9.230 -14.645 1.00 94.81 88 GLN A O 1
ATOM 706 N N . ARG A 1 89 ? 5.147 -9.933 -15.154 1.00 96.81 89 ARG A N 1
ATOM 707 C CA . ARG A 1 89 ? 5.268 -10.844 -14.003 1.00 96.81 89 ARG A CA 1
ATOM 708 C C . ARG A 1 89 ? 5.177 -10.096 -12.673 1.00 96.81 89 ARG A C 1
ATOM 710 O O . ARG A 1 89 ? 4.498 -10.560 -11.760 1.00 96.81 89 ARG A O 1
ATOM 717 N N . LYS A 1 90 ? 5.822 -8.931 -12.561 1.00 95.69 90 LYS A N 1
ATOM 718 C CA . LYS A 1 90 ? 5.820 -8.108 -11.343 1.00 95.69 90 LYS A CA 1
ATOM 719 C C . LYS A 1 90 ? 4.425 -7.598 -10.991 1.00 95.69 90 LYS A C 1
ATOM 721 O O . LYS A 1 90 ? 3.995 -7.768 -9.855 1.00 95.69 90 LYS A O 1
ATOM 726 N N . ILE A 1 91 ? 3.718 -7.005 -11.951 1.00 95.94 91 ILE A N 1
ATOM 727 C CA . ILE A 1 91 ? 2.363 -6.491 -11.721 1.00 95.94 91 ILE A CA 1
ATOM 728 C C . ILE A 1 91 ? 1.401 -7.640 -11.415 1.00 95.94 91 ILE A C 1
ATOM 730 O O . ILE A 1 91 ? 0.636 -7.545 -10.458 1.00 95.94 91 ILE A O 1
ATOM 734 N N . LYS A 1 92 ? 1.487 -8.758 -12.149 1.00 95.81 92 LYS A N 1
ATOM 73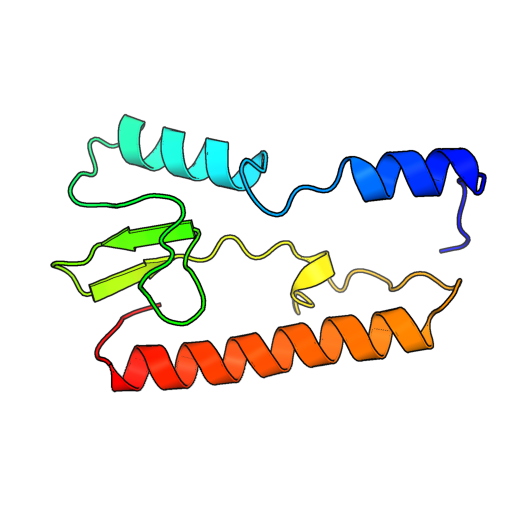5 C CA . LYS A 1 92 ? 0.676 -9.951 -11.870 1.00 95.81 92 LYS A CA 1
ATOM 736 C C . LYS A 1 92 ? 0.880 -10.450 -10.435 1.00 95.81 92 LYS A C 1
ATOM 738 O O . LYS A 1 92 ? -0.098 -10.632 -9.716 1.00 95.81 92 LYS A O 1
ATOM 743 N N . ARG A 1 93 ? 2.135 -10.573 -9.990 1.00 96.94 93 ARG A N 1
ATOM 744 C CA . ARG A 1 93 ? 2.467 -10.964 -8.613 1.00 96.94 93 ARG A CA 1
ATOM 745 C C . ARG A 1 93 ? 1.906 -9.989 -7.578 1.00 96.94 93 ARG A C 1
ATOM 747 O O . ARG A 1 93 ? 1.391 -10.434 -6.559 1.00 96.94 93 ARG A O 1
ATOM 754 N N . ASN A 1 94 ? 1.991 -8.680 -7.816 1.00 95.81 94 ASN A N 1
ATOM 755 C CA . ASN A 1 94 ? 1.427 -7.683 -6.901 1.00 95.81 94 ASN A CA 1
ATOM 756 C C . ASN A 1 94 ? -0.094 -7.846 -6.756 1.00 95.81 94 ASN A C 1
ATOM 758 O O . ASN A 1 94 ? -0.603 -7.839 -5.640 1.00 95.81 94 ASN A O 1
ATOM 762 N N . VAL A 1 95 ? -0.803 -8.053 -7.870 1.00 95.25 95 VAL A N 1
ATOM 763 C CA . VAL A 1 95 ? -2.255 -8.297 -7.878 1.00 95.25 95 VAL A CA 1
ATOM 764 C C . VAL A 1 95 ? -2.607 -9.593 -7.142 1.00 95.25 95 VAL A C 1
ATOM 766 O O . VAL A 1 95 ? -3.570 -9.635 -6.379 1.00 95.25 95 VAL A O 1
ATOM 769 N N . GLU A 1 96 ? -1.839 -10.662 -7.349 1.00 96.75 96 GLU A N 1
ATOM 770 C CA . GLU A 1 96 ? -2.039 -11.939 -6.653 1.00 96.75 96 GLU A CA 1
ATOM 771 C C . GLU A 1 96 ? -1.811 -11.811 -5.144 1.00 96.75 96 GLU A C 1
ATOM 773 O O . GLU A 1 96 ? -2.638 -12.273 -4.359 1.00 96.75 96 GLU A O 1
ATOM 778 N N . LEU A 1 97 ? -0.741 -11.126 -4.731 1.00 96.25 97 LEU A N 1
ATOM 779 C CA . LEU A 1 97 ? -0.471 -10.848 -3.321 1.00 96.25 97 LEU A CA 1
ATOM 780 C C . LEU A 1 97 ? -1.581 -10.006 -2.686 1.00 96.25 97 LEU A C 1
ATOM 782 O O . LEU A 1 97 ? -2.030 -10.346 -1.596 1.00 96.25 97 LEU A O 1
ATOM 786 N N . ALA A 1 98 ? -2.076 -8.975 -3.377 1.00 95.25 98 ALA A N 1
ATOM 787 C CA . ALA A 1 98 ? -3.201 -8.175 -2.895 1.00 95.25 98 ALA A CA 1
ATOM 788 C C . ALA A 1 98 ? -4.445 -9.046 -2.646 1.00 95.25 98 ALA A C 1
ATOM 790 O O . ALA A 1 98 ? -5.062 -8.955 -1.589 1.00 95.25 98 ALA A O 1
ATOM 791 N N . LYS A 1 99 ? -4.770 -9.980 -3.552 1.00 95.75 99 LYS A N 1
ATOM 792 C CA . LYS A 1 99 ? -5.881 -10.931 -3.349 1.00 95.75 99 LYS A CA 1
ATOM 793 C C . LYS A 1 99 ? -5.672 -11.827 -2.126 1.00 95.75 99 LYS A C 1
ATOM 795 O O . LYS A 1 99 ? -6.626 -12.084 -1.392 1.00 95.75 99 LYS A O 1
ATOM 800 N N . ILE A 1 100 ? -4.448 -12.313 -1.914 1.00 97.31 100 ILE A N 1
ATOM 801 C CA . ILE A 1 100 ? -4.105 -13.147 -0.754 1.00 97.31 100 ILE A CA 1
ATOM 802 C C . ILE A 1 100 ? -4.288 -12.348 0.538 1.00 97.31 100 ILE A C 1
ATOM 804 O O . ILE A 1 100 ? -4.963 -12.823 1.452 1.00 97.31 100 ILE A O 1
ATOM 808 N N . TYR A 1 101 ? -3.746 -11.130 0.598 1.00 96.88 101 TYR A N 1
ATOM 809 C CA . TYR A 1 101 ? -3.856 -10.268 1.774 1.00 96.88 101 TYR A CA 1
ATOM 810 C C . TYR A 1 101 ? -5.298 -9.875 2.058 1.00 96.88 101 TYR A C 1
ATOM 812 O O . TYR A 1 101 ? -5.728 -10.004 3.197 1.00 96.88 101 TYR A O 1
ATOM 820 N N . ASN A 1 102 ? -6.077 -9.521 1.035 1.00 96.25 102 ASN A N 1
ATOM 821 C CA . ASN A 1 102 ? -7.493 -9.203 1.200 1.00 96.25 102 ASN A CA 1
ATOM 822 C C . ASN A 1 102 ? -8.265 -10.388 1.792 1.00 96.25 102 ASN A C 1
ATOM 824 O O . ASN A 1 102 ? -9.041 -10.239 2.731 1.00 96.25 102 ASN A O 1
ATOM 828 N N . LYS A 1 103 ? -8.006 -11.604 1.295 1.00 97.50 103 LYS A N 1
ATOM 829 C CA . LYS A 1 103 ? -8.630 -12.820 1.828 1.00 97.50 103 LYS A CA 1
ATOM 830 C C . LYS A 1 103 ? -8.239 -13.084 3.282 1.00 97.50 103 LYS A C 1
ATOM 832 O O . LYS A 1 103 ? -9.076 -13.533 4.061 1.00 97.50 103 LYS A O 1
ATOM 837 N N . GLN A 1 104 ? -6.980 -12.852 3.639 1.00 97.44 104 GLN A N 1
ATOM 838 C CA . GLN A 1 104 ? -6.503 -13.028 5.006 1.00 97.44 104 GLN A CA 1
ATOM 839 C C . GLN A 1 104 ? -7.102 -11.976 5.949 1.00 97.44 104 GLN A C 1
ATOM 841 O O . GLN A 1 104 ? -7.615 -12.339 7.001 1.00 97.44 104 GLN A O 1
ATOM 846 N N . LEU A 1 105 ? -7.126 -10.710 5.540 1.00 97.44 105 LEU A N 1
ATOM 847 C CA . LEU A 1 105 ? -7.734 -9.618 6.295 1.00 97.44 105 LEU A CA 1
ATOM 848 C C . LEU A 1 105 ? -9.224 -9.866 6.549 1.00 97.44 105 LEU A C 1
ATOM 850 O O . LEU A 1 105 ? -9.660 -9.784 7.694 1.00 97.44 105 LEU A O 1
ATOM 854 N N . ASN A 1 106 ? -9.971 -10.298 5.529 1.00 96.69 106 ASN A N 1
ATOM 855 C CA . ASN A 1 106 ? -11.379 -10.674 5.687 1.00 96.69 106 ASN A CA 1
ATOM 856 C C . ASN A 1 106 ? -11.568 -11.807 6.714 1.00 96.69 106 ASN A C 1
ATOM 858 O O . ASN A 1 106 ? -12.514 -11.785 7.496 1.00 96.69 106 ASN A O 1
ATOM 862 N N . ARG A 1 107 ? -10.661 -12.795 6.751 1.00 97.12 107 ARG A N 1
ATOM 863 C CA . ARG A 1 107 ? -10.688 -13.882 7.754 1.00 97.12 107 ARG A CA 1
ATOM 864 C C . ARG A 1 107 ? -10.343 -13.400 9.163 1.00 97.12 107 ARG A C 1
ATOM 866 O O . ARG A 1 107 ? -10.854 -13.947 10.130 1.00 97.12 107 ARG A O 1
ATOM 873 N N . GLU A 1 108 ? -9.488 -12.390 9.273 1.00 95.88 108 GLU A N 1
ATOM 874 C CA . GLU A 1 108 ? -9.127 -11.713 10.526 1.00 95.88 108 GLU A CA 1
ATOM 875 C C . GLU A 1 108 ? -10.203 -10.700 10.991 1.00 95.88 108 GLU A C 1
ATOM 877 O O . GLU A 1 108 ? -10.016 -10.014 12.003 1.00 95.88 108 GLU A O 1
ATOM 882 N N .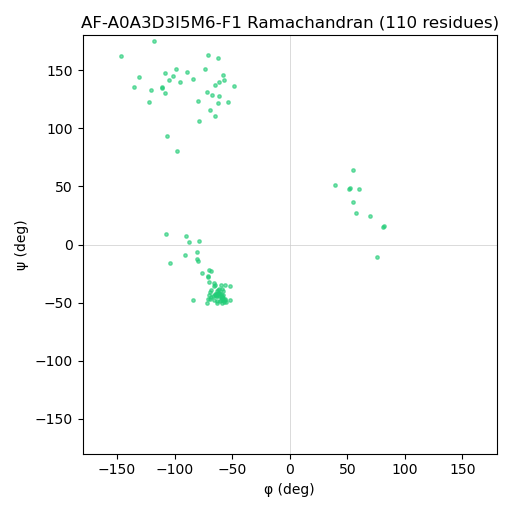 GLY A 1 109 ? -11.327 -10.605 10.266 1.00 97.19 109 GLY A N 1
ATOM 883 C CA . GLY A 1 109 ? -12.462 -9.735 10.578 1.00 97.19 109 GLY A CA 1
ATOM 884 C C . GLY A 1 109 ? -12.286 -8.284 10.132 1.00 97.19 109 GLY A C 1
ATOM 885 O O . GLY A 1 109 ? -13.004 -7.416 10.622 1.00 97.19 109 GLY A O 1
ATOM 886 N N . TRP A 1 110 ? -11.325 -8.004 9.247 1.00 98.00 110 TRP A N 1
ATOM 887 C CA . TRP A 1 110 ? -11.138 -6.674 8.676 1.00 98.00 110 TRP A CA 1
ATOM 888 C C . TRP A 1 110 ? -12.057 -6.431 7.483 1.00 98.00 110 TRP A C 1
ATOM 890 O O . TRP A 1 110 ? -12.261 -7.307 6.647 1.00 98.00 110 TRP A O 1
ATOM 900 N N . ASN A 1 111 ? -12.543 -5.200 7.393 1.00 96.50 111 ASN A N 1
ATOM 901 C CA . ASN A 1 111 ? -13.203 -4.620 6.238 1.00 96.50 111 ASN A CA 1
ATOM 902 C C . ASN A 1 111 ? -12.171 -3.834 5.418 1.00 96.50 111 ASN A C 1
ATOM 904 O O . ASN A 1 111 ? -11.307 -3.161 5.991 1.00 96.50 111 ASN A O 1
ATOM 908 N N . LEU A 1 112 ? -12.267 -3.934 4.0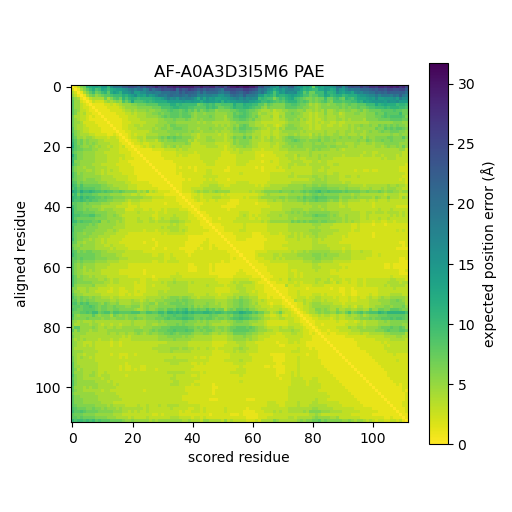93 1.00 92.00 112 LEU A N 1
ATOM 909 C CA . LEU A 1 112 ? -11.325 -3.370 3.121 1.00 92.00 112 LEU A CA 1
ATOM 910 C C . LEU A 1 112 ? -11.971 -2.253 2.307 1.00 92.00 112 LEU A C 1
ATOM 912 O O . LEU A 1 112 ? -13.147 -2.443 1.923 1.00 92.00 112 LEU A O 1
#

Sequence (112 aa):
MSDNLNPNDRKRTMQAVKSKGTRLEKRLFATLSGMSISGWNKNVTTITGKPDVAFPVQKIALFVDGCFWHGCPHCKRKLPETNHEYWQRKIKRNVELAKIYNKQLNREGWNL

Secondary structure (DSSP, 8-state):
----S-HHHHHHHHHH--SSS-HHHHHHHHHHHHTT--S-EES-SSSTT--SEEETTTTEEE----TTTTT-TTT-PPPPSTTHHHHHHHHHHHHHHHHHHHHHHHHTT-B-

Mean predicted aligned error: 4.17 Å

pLDDT: mean 92.38, std 6.49, range [57.03, 98.0]

Foldseek 3Di:
DEDPDDPVVVVVVVVPDDPDPDPQLVVVVVVCVVVVNDQKDAQADPAQPRARIANVVQQEGHHDDDCQQQVPPVVNDDAYPVVRVVSVVRNVVNNVSVVVSVVVSVVVVHDD